Protein AF-Q7Z1U7-F1 (afdb_monomer_lite)

Organism: Plasmodium falciparum (NCBI:txid5833)

pLDDT: mean 81.22, std 15.04, range [33.69, 94.62]

Sequence (122 aa):
LSNFLFFSCWEEYIQKYFNGDWSKIKNIGSDTFDFLIKKCGNNSGDGETIFNKKLNNAEKKCKENESTNNKMKSSETSCDCSEPIYIRGCQSKTYDGKIFPGKGGEKQWICKDTIIHGHTNG

Radius of gyration: 24.94 Å; chains: 1; bounding box: 58×34×53 Å

Secondary structure (DSSP, 8-state):
-HHHHHHHHHHHHHHHHHTT-GGGGGG--HHHHHHHHHHH-SSGGGHHHHHHHHHHHHHHHHHHHH---------------------TT-----TT-PPTT-----------S---TT----

Foldseek 3Di:
DLLVLLCVLVQVVCCVPVVSPPVCVVVDDPVVVVVSCLQRNPDSNCRVVNVVVVVVVVVVVVVVVVPPPPCPPPPPDDPPPDDDDDDPPDDDDQCCHDDPPGGDPHDDDDDDPDDPPPDDDD

Structure (mmCIF, N/CA/C/O backbone):
data_AF-Q7Z1U7-F1
#
_entry.id   AF-Q7Z1U7-F1
#
loop_
_atom_site.group_PDB
_atom_site.id
_atom_site.type_symbol
_atom_site.label_atom_id
_atom_site.label_alt_id
_atom_site.label_comp_id
_atom_site.label_asym_id
_atom_site.label_entity_id
_atom_site.label_seq_id
_atom_site.pdbx_PDB_ins_code
_atom_site.Cartn_x
_atom_site.Cartn_y
_atom_site.Cartn_z
_atom_site.occupancy
_atom_site.B_iso_or_equiv
_atom_site.auth_seq_id
_atom_site.auth_comp_id
_atom_site.auth_asym_id
_atom_site.auth_atom_id
_atom_site.pdbx_PDB_model_num
ATOM 1 N N . LEU A 1 1 ? -16.235 0.998 22.514 1.00 84.94 1 LEU A N 1
ATOM 2 C CA . LEU A 1 1 ? -14.966 1.701 22.223 1.00 84.94 1 LEU A CA 1
ATOM 3 C C . LEU A 1 1 ? -14.477 1.423 20.804 1.00 84.94 1 LEU A C 1
ATOM 5 O O . LEU A 1 1 ? -14.411 2.364 20.026 1.00 84.94 1 LEU A O 1
ATOM 9 N N . SER A 1 2 ? -14.230 0.160 20.434 1.00 88.00 2 SER A N 1
ATOM 10 C CA . SER A 1 2 ? -13.756 -0.204 19.086 1.00 88.00 2 SER A CA 1
ATOM 11 C C . SER A 1 2 ? -14.578 0.394 17.932 1.00 88.00 2 SER A C 1
ATOM 13 O O . SER A 1 2 ? -14.010 1.047 17.061 1.00 88.00 2 SER A O 1
ATOM 15 N N . ASN A 1 3 ? -15.913 0.274 17.971 1.00 91.25 3 ASN A N 1
ATOM 16 C CA . ASN A 1 3 ? -16.778 0.843 16.928 1.00 91.25 3 ASN A CA 1
ATOM 17 C C . ASN A 1 3 ? -16.572 2.356 16.757 1.00 91.25 3 ASN A C 1
ATOM 19 O O . ASN A 1 3 ? -16.477 2.838 15.636 1.00 91.25 3 ASN A O 1
ATOM 23 N N . PHE A 1 4 ? -16.469 3.098 17.863 1.00 91.56 4 PHE A N 1
ATOM 24 C CA . PHE A 1 4 ? -16.240 4.543 17.828 1.00 91.56 4 PHE A CA 1
ATOM 25 C C . PHE A 1 4 ? -14.894 4.875 17.171 1.00 91.56 4 PHE A C 1
ATOM 27 O O . PHE A 1 4 ? -14.852 5.677 16.248 1.00 91.56 4 PHE A O 1
ATOM 34 N N . LEU A 1 5 ? -13.815 4.191 17.570 1.00 91.69 5 LEU A N 1
ATOM 35 C CA . LEU A 1 5 ? -12.483 4.383 16.983 1.00 91.69 5 LEU A CA 1
ATOM 36 C C . LEU A 1 5 ? -12.462 4.091 15.477 1.00 91.69 5 LEU A C 1
ATOM 38 O O . LEU A 1 5 ? -11.833 4.822 14.712 1.00 91.69 5 LEU A O 1
ATOM 42 N N . PHE A 1 6 ? -13.163 3.038 15.056 1.00 91.75 6 PHE A N 1
ATOM 43 C CA . PHE A 1 6 ? -13.320 2.696 13.648 1.00 91.75 6 PHE A CA 1
ATOM 44 C C . PHE A 1 6 ? -14.035 3.815 12.881 1.00 91.75 6 PHE A C 1
ATOM 46 O O . PHE A 1 6 ? -13.490 4.328 11.903 1.00 91.75 6 PHE A O 1
ATOM 53 N N . PHE A 1 7 ? -15.217 4.241 13.341 1.00 90.75 7 PHE A N 1
ATOM 54 C CA . PHE A 1 7 ? -15.998 5.273 12.656 1.00 90.75 7 PHE A CA 1
ATOM 55 C C . PHE A 1 7 ? -15.271 6.614 12.615 1.00 90.75 7 PHE A C 1
ATOM 57 O O . PHE A 1 7 ? -15.176 7.195 11.540 1.00 90.75 7 PHE A O 1
ATOM 64 N N . SER A 1 8 ? -14.670 7.058 13.721 1.00 91.31 8 SER A N 1
ATOM 65 C CA . SER A 1 8 ? -13.896 8.304 13.751 1.00 91.31 8 SER A CA 1
ATOM 66 C C . SER A 1 8 ? -12.684 8.273 12.811 1.00 91.31 8 SER A C 1
ATOM 68 O O . SER A 1 8 ? -12.326 9.294 12.232 1.00 91.31 8 SER A O 1
ATOM 70 N N . CYS A 1 9 ? -12.057 7.107 12.607 1.00 91.44 9 CYS A N 1
ATOM 71 C CA . CYS A 1 9 ? -10.951 6.965 11.655 1.00 91.44 9 CYS A CA 1
ATOM 72 C C . CYS A 1 9 ? -11.405 7.129 10.196 1.00 91.44 9 CYS A C 1
ATOM 74 O O . CYS A 1 9 ? -10.707 7.756 9.397 1.00 91.44 9 CYS A O 1
ATOM 76 N N . TRP A 1 10 ? -12.569 6.576 9.847 1.00 92.31 10 TRP A N 1
ATOM 77 C CA . TRP A 1 10 ? -13.160 6.724 8.515 1.00 92.31 10 TRP A CA 1
ATOM 78 C C . TRP A 1 10 ? -13.747 8.123 8.295 1.00 92.31 10 TRP A C 1
ATOM 80 O O . TRP A 1 10 ? -13.604 8.681 7.208 1.00 92.31 10 TRP A O 1
ATOM 90 N N . GLU A 1 11 ? -14.355 8.711 9.324 1.00 92.50 11 GLU A N 1
ATOM 91 C CA . GLU A 1 11 ? -14.992 10.029 9.285 1.00 92.50 11 GLU A CA 1
ATOM 92 C C . GLU A 1 11 ? -14.028 11.126 8.833 1.00 92.50 11 GLU A C 1
ATOM 94 O O . GLU A 1 11 ? -14.405 11.956 8.015 1.00 92.50 11 GLU A O 1
ATOM 99 N N . GLU A 1 12 ? -12.761 11.086 9.259 1.00 89.31 12 GLU A N 1
ATOM 100 C CA . GLU A 1 12 ? -11.724 12.021 8.794 1.00 89.31 12 GLU A CA 1
ATOM 101 C C . GLU A 1 12 ? -11.620 12.043 7.256 1.00 89.31 12 GLU A C 1
ATOM 103 O O . GLU A 1 12 ? -11.553 13.104 6.628 1.00 89.31 12 GLU A O 1
ATOM 108 N N . TYR A 1 13 ? -11.634 10.861 6.634 1.00 90.31 13 TYR A N 1
ATOM 109 C CA . TYR A 1 13 ? -11.551 10.721 5.184 1.00 90.31 13 TYR A CA 1
ATOM 110 C C . TYR A 1 13 ? -12.855 11.155 4.506 1.00 90.31 13 TYR A C 1
ATOM 112 O O . TYR A 1 13 ? -12.833 11.944 3.559 1.00 90.31 13 TYR A O 1
ATOM 120 N N . ILE A 1 14 ? -13.999 10.690 5.013 1.00 92.31 14 ILE A N 1
ATOM 121 C CA . ILE A 1 14 ? -15.316 11.026 4.459 1.00 92.31 14 ILE A CA 1
ATOM 122 C C . ILE A 1 14 ? -15.588 12.532 4.554 1.00 92.31 14 ILE A C 1
ATOM 124 O O . ILE A 1 14 ? -16.082 13.135 3.602 1.00 92.31 14 ILE A O 1
ATOM 128 N N . GLN A 1 15 ? -15.211 13.173 5.657 1.00 93.06 15 GLN A N 1
ATOM 129 C CA . GLN A 1 15 ? -15.394 14.606 5.844 1.00 93.06 15 GLN A CA 1
ATOM 130 C C . GLN A 1 15 ? -14.552 15.412 4.856 1.00 93.06 15 GLN A C 1
ATOM 132 O O . GLN A 1 15 ? -15.050 16.355 4.247 1.00 93.06 15 GLN A O 1
ATOM 137 N N . LYS A 1 16 ? -13.291 15.018 4.655 1.00 92.38 16 LYS A N 1
ATOM 138 C CA . LYS A 1 16 ? -12.357 15.734 3.782 1.00 92.38 16 LYS A CA 1
ATOM 139 C C . LYS A 1 16 ? -12.671 15.580 2.293 1.00 92.38 16 LYS A C 1
ATOM 141 O O . LYS A 1 16 ? -12.492 16.536 1.544 1.00 92.38 16 LYS A O 1
ATOM 146 N N . TYR A 1 17 ? -13.088 14.391 1.857 1.00 90.06 17 TYR A N 1
ATOM 147 C CA . TYR A 1 17 ? -13.242 14.075 0.429 1.00 90.06 17 TYR A CA 1
ATOM 148 C C . TYR A 1 17 ? -14.696 14.013 -0.041 1.00 90.06 17 TYR A C 1
ATOM 150 O O . TYR A 1 17 ? -14.963 14.201 -1.227 1.00 90.06 17 TYR A O 1
ATOM 158 N N . PHE A 1 18 ? -15.642 13.788 0.869 1.00 92.44 18 PHE A N 1
ATOM 159 C CA . PHE A 1 18 ? -17.064 13.667 0.546 1.00 92.44 18 PHE A CA 1
ATOM 160 C C . PHE A 1 18 ? -17.953 14.649 1.312 1.00 92.44 18 PHE A C 1
ATOM 162 O O . PHE A 1 18 ? -19.172 14.526 1.235 1.00 92.44 18 PHE A O 1
ATOM 169 N N . ASN A 1 19 ? -17.387 15.641 2.010 1.00 91.06 19 ASN A N 1
ATOM 170 C CA . ASN A 1 19 ? -18.134 16.621 2.811 1.00 91.06 19 ASN A CA 1
ATOM 171 C C . ASN A 1 19 ? -19.095 15.964 3.822 1.00 91.06 19 ASN A C 1
ATOM 173 O O . ASN A 1 19 ? -20.198 16.458 4.046 1.00 91.06 19 ASN A O 1
ATOM 177 N N . GLY A 1 20 ? -18.701 14.818 4.383 1.00 89.06 20 GLY A N 1
ATOM 178 C CA . GLY A 1 20 ? -19.515 14.075 5.350 1.00 89.06 20 GLY A CA 1
ATOM 179 C C . GLY A 1 20 ? -20.572 13.162 4.721 1.00 89.06 20 GLY A C 1
ATOM 180 O O . GLY A 1 20 ? -21.313 12.494 5.440 1.00 89.06 20 GLY A O 1
ATOM 181 N N . ASP A 1 21 ? -20.647 13.088 3.390 1.00 91.19 21 ASP A N 1
ATOM 182 C CA . ASP A 1 21 ? -21.606 12.239 2.688 1.00 91.19 21 ASP A CA 1
ATOM 183 C C . ASP A 1 21 ? -21.135 10.778 2.623 1.00 91.19 21 ASP A C 1
ATOM 185 O O . ASP A 1 21 ? -20.449 10.339 1.694 1.00 91.19 21 ASP A O 1
ATOM 189 N N . TRP A 1 22 ? -21.556 10.001 3.618 1.00 90.38 22 TRP A N 1
ATOM 190 C CA . TRP A 1 22 ? -21.281 8.567 3.712 1.00 90.38 22 TRP A CA 1
ATOM 191 C C . TRP A 1 22 ? -21.891 7.739 2.576 1.00 90.38 22 TRP A C 1
ATOM 193 O O . TRP A 1 22 ? -21.429 6.625 2.329 1.00 90.38 22 TRP A O 1
ATOM 203 N N . SER A 1 23 ? -22.885 8.250 1.839 1.00 90.31 23 SER A N 1
ATOM 204 C CA . SER A 1 23 ? -23.469 7.510 0.710 1.00 90.31 23 SER A CA 1
ATOM 205 C C . SER A 1 23 ? -22.460 7.303 -0.429 1.00 90.31 23 SER A C 1
ATOM 207 O O . SER A 1 23 ? -22.521 6.301 -1.147 1.00 90.31 23 SER A O 1
ATOM 209 N N . LYS A 1 24 ? -21.466 8.196 -0.535 1.00 89.12 24 LYS A N 1
ATOM 210 C CA . LYS A 1 24 ? -20.396 8.160 -1.543 1.00 89.12 24 LYS A CA 1
ATOM 211 C C . LYS A 1 24 ? -19.277 7.176 -1.228 1.00 89.12 24 LYS A C 1
ATOM 213 O O . LYS A 1 24 ? -18.392 7.002 -2.060 1.00 89.12 24 LYS A O 1
ATOM 218 N N . ILE A 1 25 ? -19.329 6.474 -0.093 1.00 86.12 25 ILE A N 1
ATOM 219 C CA . ILE A 1 25 ? -18.326 5.462 0.272 1.00 86.12 25 ILE A CA 1
ATOM 220 C C . ILE A 1 25 ? -18.187 4.363 -0.795 1.00 86.12 25 ILE A C 1
ATOM 222 O O . ILE A 1 25 ? -17.100 3.838 -1.010 1.00 86.12 25 ILE A O 1
ATOM 226 N N . LYS A 1 26 ? -19.271 4.068 -1.527 1.00 86.12 26 LYS A N 1
ATOM 227 C CA . LYS A 1 26 ? -19.292 3.099 -2.636 1.00 86.12 26 LYS A CA 1
ATOM 228 C C . LYS A 1 26 ? -18.499 3.555 -3.866 1.00 86.12 26 LYS A C 1
ATOM 230 O O . LYS A 1 26 ? -18.202 2.735 -4.724 1.00 86.12 26 LYS A O 1
ATOM 235 N N . ASN A 1 27 ? -18.168 4.843 -3.948 1.00 87.00 27 ASN A N 1
ATOM 236 C CA . ASN A 1 27 ? -17.421 5.440 -5.055 1.00 87.00 27 ASN A CA 1
ATOM 237 C C . ASN A 1 27 ? -15.910 5.504 -4.774 1.00 87.00 27 ASN A C 1
ATOM 239 O O . ASN A 1 27 ? -15.166 6.089 -5.559 1.00 87.00 27 ASN A O 1
ATOM 243 N N . ILE A 1 28 ? -15.446 4.957 -3.646 1.00 89.19 28 ILE A N 1
ATOM 244 C CA . ILE A 1 28 ? -14.019 4.882 -3.322 1.00 89.19 28 ILE A CA 1
ATOM 245 C C . ILE A 1 28 ? -13.363 3.835 -4.232 1.00 89.19 28 ILE A C 1
ATOM 247 O O . ILE A 1 28 ? -13.837 2.706 -4.333 1.00 89.19 28 ILE A O 1
ATOM 251 N N . GLY A 1 29 ? -12.260 4.206 -4.888 1.00 88.56 29 GLY A N 1
ATOM 252 C CA . GLY A 1 29 ? -11.472 3.277 -5.704 1.00 88.56 29 GLY A CA 1
ATOM 253 C C . GLY A 1 29 ? -10.813 2.175 -4.865 1.00 88.56 29 GLY A C 1
ATOM 254 O O . GLY A 1 29 ? -10.509 2.390 -3.691 1.00 88.56 29 GLY A O 1
ATOM 255 N N . SER A 1 30 ? -10.547 1.016 -5.476 1.00 88.31 30 SER A N 1
ATOM 256 C CA . SER A 1 30 ? -10.035 -0.192 -4.800 1.00 88.31 30 SER A CA 1
ATOM 257 C C . SER A 1 30 ? -8.820 0.072 -3.912 1.00 88.31 30 SER A C 1
ATOM 259 O O . SER A 1 30 ? -8.837 -0.254 -2.731 1.00 88.31 30 SER A O 1
ATOM 261 N N . ASP A 1 31 ? -7.802 0.749 -4.441 1.00 88.31 31 ASP A N 1
ATOM 262 C CA . ASP A 1 31 ? -6.536 0.957 -3.729 1.00 88.31 31 ASP A CA 1
ATOM 263 C C . ASP A 1 31 ? -6.717 1.862 -2.507 1.00 88.31 31 ASP A C 1
ATOM 265 O O . ASP A 1 31 ? -6.071 1.702 -1.469 1.00 88.31 31 ASP A O 1
ATOM 269 N N . THR A 1 32 ? -7.634 2.824 -2.619 1.00 89.88 32 THR A N 1
ATOM 270 C CA . THR A 1 32 ? -7.964 3.724 -1.513 1.00 89.88 32 THR A CA 1
ATOM 271 C C . THR A 1 32 ? -8.807 3.012 -0.465 1.00 89.88 32 THR A C 1
ATOM 273 O O . THR A 1 32 ? -8.623 3.237 0.730 1.00 89.88 32 THR A O 1
ATOM 276 N N . PHE A 1 33 ? -9.699 2.123 -0.893 1.00 89.69 33 PHE A N 1
ATOM 277 C CA . PHE A 1 33 ? -10.480 1.288 0.005 1.00 89.69 33 PHE A CA 1
ATOM 278 C C . PHE A 1 33 ? -9.575 0.345 0.811 1.00 89.69 33 PHE A C 1
ATOM 280 O O . PHE A 1 33 ? -9.661 0.318 2.039 1.00 89.69 33 PHE A O 1
ATOM 287 N N . ASP A 1 34 ? -8.620 -0.316 0.153 1.00 91.00 34 ASP A N 1
ATOM 288 C CA . ASP A 1 34 ? -7.611 -1.162 0.802 1.00 91.00 34 ASP A CA 1
ATOM 289 C C . ASP A 1 34 ? -6.735 -0.369 1.777 1.00 91.00 34 ASP A C 1
ATOM 291 O O . ASP A 1 34 ? -6.453 -0.815 2.897 1.00 91.00 34 ASP A O 1
ATOM 295 N N . PHE A 1 35 ? -6.331 0.844 1.390 1.00 91.19 35 PHE A N 1
ATOM 296 C CA . PHE A 1 35 ? -5.611 1.749 2.279 1.00 91.19 35 PHE A CA 1
ATOM 297 C C . PHE A 1 35 ? -6.425 2.086 3.535 1.00 91.19 35 PHE A C 1
ATOM 299 O O . PHE A 1 35 ? -5.886 2.035 4.646 1.00 91.19 35 PHE A O 1
ATOM 306 N N . LEU A 1 36 ? -7.713 2.405 3.385 1.00 91.56 36 LEU A N 1
ATOM 307 C CA . LEU A 1 36 ? -8.598 2.737 4.503 1.00 91.56 36 LEU A CA 1
ATOM 308 C C . LEU A 1 36 ? -8.835 1.534 5.416 1.00 91.56 36 LEU A C 1
ATOM 310 O O . LEU A 1 36 ? -8.711 1.680 6.632 1.00 91.56 36 LEU A O 1
ATOM 314 N N . ILE A 1 37 ? -9.048 0.339 4.858 1.00 91.31 37 ILE A N 1
ATOM 315 C CA . ILE A 1 37 ? -9.139 -0.905 5.634 1.00 91.31 37 ILE A CA 1
ATOM 316 C C . ILE A 1 37 ? -7.864 -1.126 6.446 1.00 91.31 37 ILE A C 1
ATOM 318 O O . ILE A 1 37 ? -7.908 -1.379 7.650 1.00 91.31 37 ILE A O 1
ATOM 322 N N . LYS A 1 38 ? -6.694 -0.966 5.824 1.00 91.12 38 LYS A N 1
ATOM 323 C CA . LYS A 1 38 ? -5.411 -1.131 6.514 1.00 91.12 38 LYS A CA 1
ATOM 324 C C . LYS A 1 38 ? -5.180 -0.064 7.590 1.00 91.12 38 LYS A C 1
ATOM 326 O O . LYS A 1 38 ? -4.545 -0.350 8.607 1.00 91.12 38 LYS A O 1
ATOM 3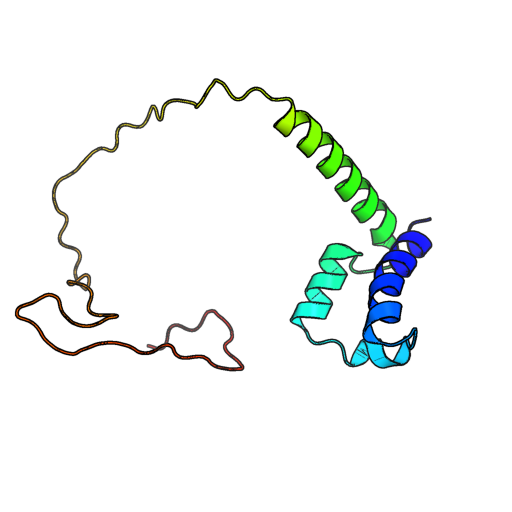31 N N . LYS A 1 39 ? -5.662 1.167 7.375 1.00 90.75 39 LYS A N 1
ATOM 332 C CA . LYS A 1 39 ? -5.500 2.303 8.301 1.00 90.75 39 LYS A CA 1
ATOM 333 C C . LYS A 1 39 ? -6.473 2.250 9.483 1.00 90.75 39 LYS A C 1
ATOM 335 O O . LYS A 1 39 ? -6.077 2.669 10.579 1.00 90.75 39 LYS A O 1
ATOM 340 N N . CYS A 1 40 ? -7.710 1.808 9.259 1.00 91.62 40 CYS A N 1
ATOM 341 C CA . CYS A 1 40 ? -8.832 1.956 10.189 1.00 91.62 40 CYS A CA 1
ATOM 342 C C . CYS A 1 40 ? -9.441 0.632 10.674 1.00 91.62 40 CYS A C 1
ATOM 344 O O . CYS A 1 40 ? -10.115 0.638 11.699 1.00 91.62 40 CYS A O 1
ATOM 346 N N . GLY A 1 41 ? -9.172 -0.486 9.999 1.00 90.31 41 GLY A N 1
ATOM 347 C CA . GLY A 1 41 ? -9.756 -1.798 10.284 1.00 90.31 41 GLY A CA 1
ATOM 348 C C . GLY A 1 41 ? -10.635 -2.296 9.138 1.00 90.31 41 GLY A C 1
ATOM 349 O O . GLY A 1 41 ? -11.109 -1.503 8.325 1.00 90.31 41 GLY A O 1
ATOM 350 N N . ASN A 1 42 ? -10.856 -3.608 9.069 1.00 89.06 42 ASN A N 1
ATOM 351 C CA . ASN A 1 42 ? -11.753 -4.222 8.087 1.00 89.06 42 ASN A CA 1
ATOM 352 C C . ASN A 1 42 ? -13.214 -4.147 8.547 1.00 89.06 42 ASN A C 1
ATOM 354 O O . ASN A 1 42 ? -14.132 -4.016 7.744 1.00 89.06 42 ASN A O 1
ATOM 358 N N . ASN A 1 43 ? -13.435 -4.202 9.858 1.00 89.81 43 ASN A N 1
ATOM 359 C CA . ASN A 1 43 ? -14.747 -4.026 10.460 1.00 89.81 43 ASN A CA 1
ATOM 360 C C . ASN A 1 43 ? -14.661 -3.203 11.754 1.00 89.81 43 ASN A C 1
ATOM 362 O O . ASN A 1 43 ? -13.584 -2.887 12.261 1.00 89.81 43 ASN A O 1
ATOM 366 N N . SER A 1 44 ? -15.822 -2.869 12.314 1.00 87.25 44 SER A N 1
ATOM 367 C CA . SER A 1 44 ? -15.925 -2.015 13.498 1.00 87.25 44 SER A CA 1
ATOM 368 C C . SER A 1 44 ? -15.340 -2.643 14.779 1.00 87.25 44 SER A C 1
ATOM 370 O O . SER A 1 44 ? -15.022 -1.929 15.735 1.00 87.25 44 SER A O 1
ATOM 372 N N . GLY A 1 45 ? -15.132 -3.962 14.799 1.00 90.75 45 GLY A N 1
ATOM 373 C CA . GLY A 1 45 ? -14.451 -4.689 15.873 1.00 90.75 45 GLY A CA 1
ATOM 374 C C . GLY A 1 45 ? -12.927 -4.523 15.879 1.00 90.75 45 GLY A C 1
ATOM 375 O O . GLY A 1 45 ? -12.304 -4.765 16.907 1.00 90.75 45 GLY A O 1
ATOM 376 N N . ASP A 1 46 ? -12.330 -4.047 14.784 1.00 91.50 46 ASP A N 1
ATOM 377 C CA . ASP A 1 46 ? -10.870 -3.936 14.653 1.00 91.50 46 ASP A CA 1
ATOM 378 C C . ASP A 1 46 ? -10.297 -2.622 15.210 1.00 91.50 46 ASP A C 1
ATOM 380 O O . ASP A 1 46 ? -9.080 -2.480 15.357 1.00 91.50 46 ASP A O 1
ATOM 384 N N . GLY A 1 47 ? -11.152 -1.637 15.502 1.00 88.75 47 GLY A N 1
ATOM 385 C CA . GLY A 1 47 ? -10.746 -0.279 15.869 1.00 88.75 47 GLY A CA 1
ATOM 386 C C . GLY A 1 47 ? -9.792 -0.227 17.065 1.00 88.75 47 GLY A C 1
ATOM 387 O O . GLY A 1 47 ? -8.790 0.488 17.031 1.00 88.75 47 GLY A O 1
ATOM 388 N N . GLU A 1 48 ? -10.049 -1.026 18.100 1.00 91.62 48 GLU A N 1
ATOM 389 C CA . GLU A 1 48 ? -9.188 -1.095 19.287 1.00 91.62 48 GLU A CA 1
ATOM 390 C C . GLU A 1 48 ? -7.843 -1.778 18.994 1.00 91.62 48 GLU A C 1
ATOM 392 O O . GLU A 1 48 ? -6.787 -1.281 19.388 1.00 91.62 48 GLU A O 1
ATOM 397 N N . THR A 1 49 ? -7.848 -2.866 18.223 1.00 93.00 49 THR A N 1
ATOM 398 C CA . THR A 1 49 ? -6.625 -3.564 17.803 1.00 93.00 49 THR A CA 1
ATOM 399 C C . THR A 1 49 ? -5.731 -2.669 16.944 1.00 93.00 49 THR A C 1
ATOM 401 O O . THR A 1 49 ? -4.519 -2.609 17.161 1.00 93.00 49 THR A O 1
ATOM 404 N N . ILE A 1 50 ? -6.311 -1.936 15.989 1.00 91.25 50 I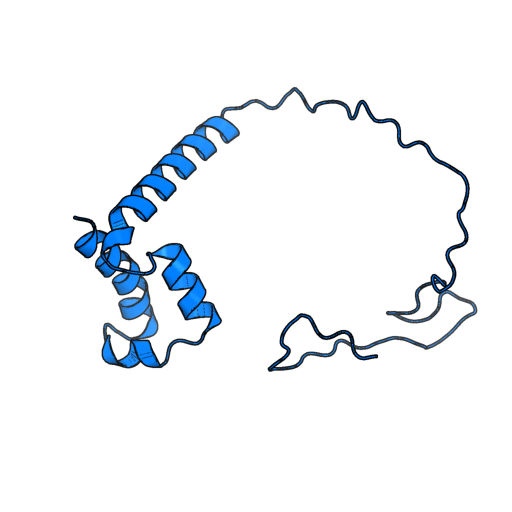LE A N 1
ATOM 405 C CA . ILE A 1 50 ? -5.584 -0.988 15.135 1.00 91.25 50 ILE A CA 1
ATOM 406 C C . ILE A 1 50 ? -5.020 0.172 15.958 1.00 91.25 50 ILE A C 1
ATOM 408 O O . ILE A 1 50 ? -3.876 0.579 15.737 1.00 91.25 50 ILE A O 1
ATOM 412 N N . PHE A 1 51 ? -5.784 0.686 16.922 1.00 90.69 51 PHE A N 1
ATOM 413 C CA . PHE A 1 51 ? -5.320 1.734 17.827 1.00 90.69 51 PHE A CA 1
ATOM 414 C C . PHE A 1 51 ? -4.142 1.263 18.692 1.00 90.69 51 PHE A C 1
ATOM 416 O O . PHE A 1 51 ? -3.089 1.902 18.687 1.00 90.69 51 PHE A O 1
ATOM 423 N N . ASN A 1 52 ? -4.256 0.099 19.336 1.00 91.88 52 ASN A N 1
ATOM 424 C CA . ASN A 1 52 ? -3.183 -0.478 20.153 1.00 91.88 52 ASN A CA 1
ATOM 425 C C . ASN A 1 52 ? -1.931 -0.783 19.320 1.00 91.88 52 ASN A C 1
ATOM 427 O O . ASN A 1 52 ? -0.808 -0.525 19.748 1.00 91.88 52 ASN A O 1
ATOM 431 N N . LYS A 1 53 ? -2.104 -1.252 18.079 1.00 93.06 53 LYS A N 1
ATOM 432 C CA . LYS A 1 53 ? -0.991 -1.442 17.141 1.00 93.06 53 LYS A CA 1
ATOM 433 C C . LYS A 1 53 ? -0.292 -0.123 16.802 1.00 93.06 53 LYS A C 1
ATOM 435 O O . LYS A 1 53 ? 0.936 -0.090 16.740 1.00 93.06 53 LYS A O 1
ATOM 440 N N . LYS A 1 54 ? -1.043 0.966 16.592 1.00 89.50 54 LYS A N 1
ATOM 441 C CA . LYS A 1 54 ? -0.469 2.306 16.371 1.00 89.50 54 LYS A CA 1
ATOM 442 C C . LYS A 1 54 ? 0.297 2.797 17.601 1.00 89.50 54 LYS A C 1
ATOM 444 O O . LYS A 1 54 ? 1.400 3.312 17.438 1.00 89.50 54 LYS A O 1
ATOM 449 N N . LEU A 1 55 ? -0.248 2.590 18.797 1.00 92.12 55 LEU A N 1
ATOM 450 C CA . LEU A 1 55 ? 0.384 2.970 20.061 1.00 92.12 55 LEU A CA 1
ATOM 451 C C . LEU A 1 55 ? 1.710 2.224 20.280 1.00 92.12 55 LEU A C 1
ATOM 453 O O . LEU A 1 55 ? 2.745 2.860 20.467 1.00 92.12 55 LEU A O 1
ATOM 457 N N . ASN A 1 56 ? 1.712 0.899 20.113 1.00 92.62 56 ASN A N 1
ATOM 458 C CA . ASN A 1 56 ? 2.923 0.077 20.222 1.00 92.62 56 ASN A CA 1
ATOM 459 C C . ASN A 1 56 ? 3.987 0.462 19.180 1.00 92.62 56 ASN A C 1
ATOM 461 O O . ASN A 1 56 ? 5.180 0.496 19.480 1.00 92.62 56 ASN A O 1
ATOM 465 N N . ASN A 1 57 ? 3.573 0.779 17.949 1.00 90.94 57 ASN A N 1
ATOM 466 C CA . ASN A 1 57 ? 4.496 1.252 16.916 1.00 90.94 57 ASN A CA 1
ATOM 467 C C . ASN A 1 57 ? 5.109 2.618 17.265 1.00 90.94 57 ASN A C 1
ATOM 469 O O . ASN A 1 57 ? 6.288 2.834 16.992 1.00 90.94 57 ASN A O 1
ATOM 473 N N . ALA A 1 58 ? 4.337 3.533 17.857 1.00 88.81 58 ALA A N 1
ATOM 474 C CA . ALA A 1 58 ? 4.843 4.831 18.300 1.00 88.81 58 ALA A CA 1
ATOM 475 C C . ALA A 1 58 ? 5.863 4.679 19.439 1.00 88.81 58 ALA A C 1
ATOM 477 O O . ALA A 1 58 ? 6.934 5.283 19.386 1.00 88.81 58 ALA A O 1
ATOM 478 N N . GLU A 1 59 ? 5.576 3.810 20.412 1.00 89.38 59 GLU A N 1
ATOM 479 C CA . GLU A 1 59 ?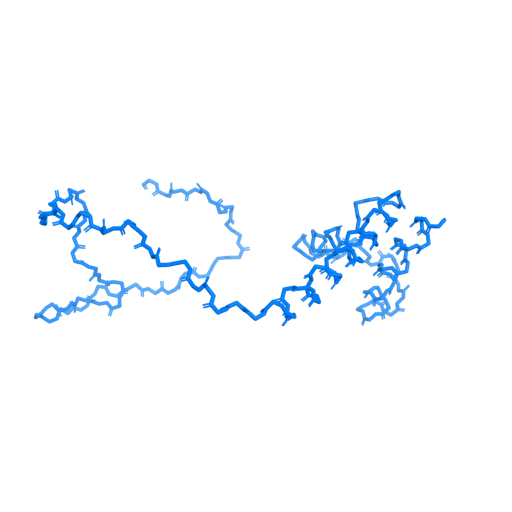 6.508 3.478 21.494 1.00 89.38 59 GLU A CA 1
ATOM 480 C C . GLU A 1 59 ? 7.811 2.881 20.944 1.00 89.38 59 GLU A C 1
ATOM 482 O O . GLU A 1 59 ? 8.907 3.317 21.301 1.00 89.38 59 GLU A O 1
ATOM 487 N N . LYS A 1 60 ? 7.709 1.923 20.013 1.00 87.69 60 LYS A N 1
ATOM 488 C CA . LYS A 1 60 ? 8.879 1.309 19.377 1.00 87.69 60 LYS A CA 1
ATOM 489 C C . LYS A 1 60 ? 9.712 2.328 18.599 1.00 87.69 60 LYS A C 1
ATOM 491 O O . LYS A 1 60 ? 10.931 2.326 18.728 1.00 87.69 60 LYS A O 1
ATOM 496 N N . LYS A 1 61 ? 9.070 3.231 17.849 1.00 84.50 61 LYS A N 1
ATOM 497 C CA . LYS A 1 61 ? 9.754 4.300 17.105 1.00 84.50 61 LYS A CA 1
ATOM 498 C C . LYS A 1 61 ? 10.508 5.255 18.034 1.00 84.50 61 LYS A C 1
ATOM 500 O O . LYS A 1 61 ? 11.601 5.696 17.694 1.00 84.50 61 LYS A O 1
ATOM 505 N N . CYS A 1 62 ? 9.954 5.553 19.211 1.00 79.56 62 CYS A N 1
ATOM 506 C CA . CYS A 1 62 ? 10.658 6.339 20.223 1.00 79.56 62 CYS A CA 1
ATOM 507 C C . CYS A 1 62 ? 11.923 5.610 20.703 1.00 79.56 62 CYS A C 1
ATOM 509 O O . CYS A 1 62 ? 13.000 6.196 20.694 1.00 79.56 62 CYS A O 1
ATOM 511 N N . LYS A 1 63 ? 11.817 4.309 21.011 1.00 78.56 63 LYS A N 1
ATOM 512 C CA . LYS A 1 63 ? 12.956 3.476 21.439 1.00 78.56 63 LYS A CA 1
ATOM 513 C C . LYS A 1 63 ? 14.023 3.301 20.350 1.00 78.56 63 LYS A C 1
ATOM 515 O O . LYS A 1 63 ? 15.207 3.273 20.662 1.00 78.56 63 LYS A O 1
ATOM 520 N N . GLU A 1 64 ? 13.631 3.191 19.078 1.00 74.75 64 GLU A N 1
ATOM 521 C CA . GLU A 1 64 ? 14.559 3.125 17.935 1.00 74.75 64 GLU A CA 1
ATOM 522 C C . GLU A 1 64 ? 15.314 4.446 17.731 1.00 74.75 64 GLU A C 1
ATOM 524 O O . GLU A 1 64 ? 16.517 4.423 17.478 1.00 74.75 64 GLU A O 1
ATOM 529 N N . ASN A 1 65 ? 14.638 5.587 17.897 1.00 64.00 65 ASN A N 1
ATOM 530 C CA . ASN A 1 65 ? 15.264 6.910 17.818 1.00 64.00 65 ASN A CA 1
ATOM 531 C C . ASN A 1 65 ? 16.192 7.206 19.012 1.00 64.00 65 ASN A C 1
ATOM 533 O O . ASN A 1 65 ? 17.205 7.875 18.834 1.00 64.00 65 ASN A O 1
ATOM 537 N N . GLU A 1 66 ? 15.867 6.719 20.214 1.00 62.28 66 GLU A N 1
ATOM 538 C CA . GLU A 1 66 ? 16.756 6.787 21.390 1.00 62.28 66 GLU A CA 1
ATOM 539 C C . GLU A 1 66 ? 17.927 5.801 21.302 1.00 62.28 66 GLU A C 1
ATOM 541 O O . GLU A 1 66 ? 18.964 5.994 21.942 1.00 62.28 66 GLU A O 1
ATOM 546 N N . SER A 1 67 ? 17.784 4.749 20.491 1.00 58.19 67 SER A N 1
ATOM 547 C CA . SER A 1 67 ? 18.867 3.830 20.178 1.00 58.19 67 SER A CA 1
ATOM 548 C C . SER A 1 67 ? 19.953 4.604 19.421 1.00 58.19 67 SER A C 1
ATOM 550 O O . SER A 1 67 ? 19.877 4.850 18.215 1.00 58.19 67 SER A O 1
ATOM 552 N N . THR A 1 68 ? 21.005 4.977 20.145 1.00 60.44 68 THR A N 1
ATOM 553 C CA . THR A 1 68 ? 22.307 5.333 19.582 1.00 60.44 68 THR A CA 1
ATOM 554 C C . THR A 1 68 ? 22.855 4.078 18.919 1.00 60.44 68 THR A C 1
ATOM 556 O O . THR A 1 68 ? 23.580 3.288 19.523 1.00 60.44 68 THR A O 1
ATOM 559 N N . ASN A 1 69 ? 22.444 3.838 17.675 1.00 55.84 69 ASN A N 1
ATOM 560 C CA . ASN A 1 69 ? 22.860 2.681 16.898 1.00 55.84 69 ASN A CA 1
ATOM 561 C C . ASN A 1 69 ? 24.323 2.863 16.442 1.00 55.84 69 ASN A C 1
ATOM 563 O O . ASN A 1 69 ? 24.623 2.988 15.262 1.00 55.84 69 ASN A O 1
ATOM 567 N N . ASN A 1 70 ? 25.246 2.903 17.408 1.00 55.72 70 ASN A N 1
ATOM 568 C CA . ASN A 1 70 ? 26.698 2.974 17.223 1.00 55.72 70 ASN A CA 1
ATOM 569 C C . ASN A 1 70 ? 27.307 1.596 16.917 1.00 55.72 70 ASN A C 1
ATOM 571 O O . ASN A 1 70 ? 28.513 1.475 16.726 1.00 55.72 70 ASN A O 1
ATOM 575 N N . LYS A 1 71 ? 26.488 0.540 16.879 1.00 58.97 71 LYS A N 1
ATOM 576 C CA . LYS A 1 71 ? 26.895 -0.801 16.459 1.00 58.97 71 LYS A CA 1
ATOM 577 C C . LYS A 1 71 ? 26.227 -1.129 15.134 1.00 58.97 71 LYS A C 1
ATOM 579 O O . LYS A 1 71 ? 25.313 -1.946 15.065 1.00 58.97 71 LYS A O 1
ATOM 584 N N . MET A 1 72 ? 26.730 -0.514 14.068 1.00 58.00 72 MET A N 1
ATOM 585 C CA . MET A 1 72 ? 26.609 -1.109 12.743 1.00 58.00 72 MET A CA 1
ATOM 586 C C . MET A 1 72 ? 27.224 -2.508 12.864 1.00 58.00 72 MET A C 1
ATOM 588 O O . MET A 1 72 ? 28.429 -2.626 13.082 1.00 58.00 72 MET A O 1
ATOM 592 N N . LYS A 1 73 ? 26.405 -3.568 12.855 1.00 61.50 73 LYS A N 1
ATOM 593 C CA . LYS A 1 73 ? 26.944 -4.929 12.791 1.00 61.50 73 LYS A CA 1
ATOM 594 C C . LYS A 1 73 ? 27.783 -4.976 11.519 1.00 61.50 73 LYS A C 1
ATOM 596 O O . LYS A 1 73 ? 27.239 -4.803 10.430 1.00 61.50 73 LYS A O 1
ATOM 601 N N . SER A 1 74 ? 29.097 -5.118 11.660 1.00 60.69 74 SER A N 1
ATOM 602 C CA . SER A 1 74 ? 29.964 -5.390 10.522 1.00 60.69 74 SER A CA 1
ATOM 603 C C . SER A 1 74 ? 29.403 -6.616 9.811 1.00 60.69 74 SER A C 1
ATOM 605 O O . SER A 1 74 ? 29.079 -7.604 10.468 1.00 60.69 74 SER A O 1
ATOM 607 N N . SER A 1 75 ? 29.232 -6.536 8.493 1.00 55.56 75 SER A N 1
ATOM 608 C CA . SER A 1 75 ? 28.885 -7.706 7.690 1.00 55.56 75 SER A CA 1
ATOM 609 C C . SER A 1 75 ? 30.001 -8.736 7.864 1.00 55.56 75 SER A C 1
ATOM 611 O O . SER A 1 75 ? 31.075 -8.576 7.295 1.00 55.56 75 SER A O 1
ATOM 613 N N . GLU A 1 76 ? 29.778 -9.754 8.697 1.00 56.81 76 GLU A N 1
ATOM 614 C CA . GLU A 1 76 ? 30.721 -10.866 8.903 1.00 56.81 76 GLU A CA 1
ATOM 615 C C . GLU A 1 76 ? 30.795 -11.774 7.668 1.00 56.81 76 GLU A C 1
ATOM 617 O O . GLU A 1 76 ? 31.727 -12.558 7.510 1.00 56.81 76 GLU A O 1
ATOM 622 N N . THR A 1 77 ? 29.832 -11.646 6.755 1.00 60.47 77 THR 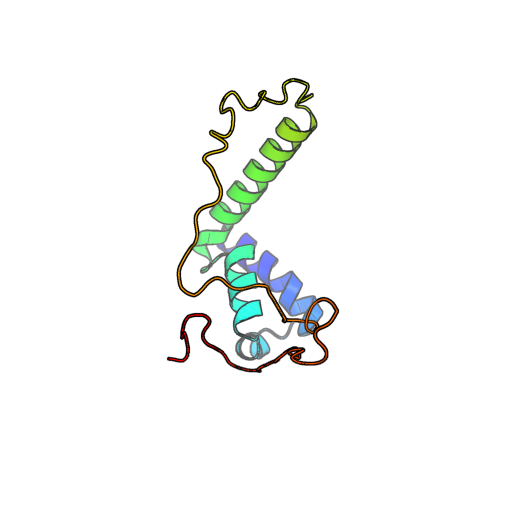A N 1
ATOM 623 C CA . THR A 1 77 ? 29.831 -12.345 5.477 1.00 60.47 77 THR A CA 1
ATOM 624 C C . THR A 1 77 ? 30.641 -11.533 4.472 1.00 60.47 77 THR A C 1
ATOM 626 O O . THR A 1 77 ? 30.144 -10.599 3.841 1.00 60.47 77 THR A O 1
ATOM 629 N N . SER A 1 78 ? 31.921 -11.879 4.361 1.00 62.84 78 SER A N 1
ATOM 630 C CA . SER A 1 78 ? 32.724 -11.631 3.165 1.00 62.84 78 SER A CA 1
ATOM 631 C C . SER A 1 78 ? 31.961 -12.193 1.963 1.00 62.84 78 SER A C 1
ATOM 633 O O . SER A 1 78 ? 31.620 -13.374 1.964 1.00 62.84 78 SER A O 1
ATOM 635 N N . CYS A 1 79 ? 31.647 -11.371 0.959 1.00 64.19 79 CYS A N 1
ATOM 636 C CA . CYS A 1 79 ? 31.137 -11.897 -0.303 1.00 64.19 79 CYS A CA 1
ATOM 637 C C . CYS A 1 79 ? 32.218 -12.810 -0.890 1.00 64.19 79 CYS A C 1
ATOM 639 O O . CYS A 1 79 ? 33.294 -12.322 -1.237 1.00 64.19 79 CYS A O 1
ATOM 641 N N . ASP A 1 80 ? 31.943 -14.110 -1.007 1.00 65.38 80 ASP A N 1
ATOM 642 C CA . ASP A 1 80 ? 32.763 -15.013 -1.809 1.00 65.38 80 ASP A CA 1
ATOM 643 C C . ASP A 1 80 ? 32.635 -14.568 -3.268 1.00 65.38 80 ASP A C 1
ATOM 645 O O . ASP A 1 80 ? 31.717 -14.965 -3.990 1.00 65.38 80 ASP A O 1
ATOM 649 N N . CYS A 1 81 ? 33.524 -13.662 -3.681 1.00 62.78 81 CYS A N 1
ATOM 650 C CA . CYS A 1 81 ? 33.643 -13.147 -5.040 1.00 62.78 81 CYS A CA 1
ATOM 651 C C . CYS A 1 81 ? 34.136 -14.268 -5.959 1.00 62.78 81 CYS A C 1
ATOM 653 O O . CYS A 1 81 ? 35.287 -14.297 -6.387 1.00 62.78 81 CYS A O 1
ATOM 655 N N . SER A 1 82 ? 33.248 -15.217 -6.223 1.00 62.69 82 SER A N 1
ATOM 656 C CA . SER A 1 82 ? 33.442 -16.267 -7.207 1.00 62.69 82 SER A CA 1
ATOM 657 C C . SER A 1 82 ? 33.348 -15.632 -8.598 1.00 62.69 82 SER A C 1
ATOM 659 O O . SER A 1 82 ? 32.462 -14.818 -8.851 1.00 62.69 82 SER A O 1
ATOM 661 N N . GLU A 1 83 ? 34.307 -15.985 -9.449 1.00 68.06 83 GLU A N 1
ATOM 662 C CA . GLU A 1 83 ? 34.571 -15.553 -10.830 1.00 68.06 83 GLU A CA 1
ATOM 663 C C . GLU A 1 83 ? 33.348 -15.298 -11.741 1.00 68.06 83 GLU A C 1
ATOM 665 O O . GLU A 1 83 ? 32.248 -15.785 -11.478 1.00 68.06 83 GLU A O 1
ATOM 670 N N . PRO A 1 84 ? 33.516 -14.553 -12.858 1.00 65.12 84 PRO A N 1
ATOM 671 C CA . PRO A 1 84 ? 32.413 -14.196 -13.750 1.00 65.12 84 PRO A CA 1
ATOM 672 C C . PRO A 1 84 ? 31.642 -15.422 -14.270 1.00 65.12 84 PRO A C 1
ATOM 674 O O . PRO A 1 84 ? 32.109 -16.169 -15.126 1.00 65.12 84 PRO A O 1
ATOM 677 N N . ILE A 1 85 ? 30.407 -15.585 -13.789 1.00 76.88 85 ILE A N 1
ATOM 678 C CA . ILE A 1 85 ? 29.465 -16.606 -14.252 1.00 76.88 85 ILE A CA 1
ATOM 679 C C . ILE A 1 85 ? 28.775 -16.092 -15.520 1.00 76.88 85 ILE A C 1
ATOM 681 O O . ILE A 1 85 ? 28.025 -15.114 -15.483 1.00 76.88 85 ILE A O 1
ATOM 685 N N . TYR A 1 86 ? 28.975 -16.772 -16.650 1.00 78.75 86 TYR A N 1
ATOM 686 C CA . TYR A 1 86 ? 28.138 -16.552 -17.828 1.00 78.75 86 TYR A CA 1
ATOM 687 C C . TYR A 1 86 ? 26.769 -17.212 -17.625 1.00 78.75 86 TYR A C 1
ATOM 689 O O . TYR A 1 86 ? 26.654 -18.437 -17.585 1.00 78.75 86 TYR A O 1
ATOM 697 N N . ILE A 1 87 ? 25.715 -16.400 -17.529 1.00 82.81 87 ILE A N 1
ATOM 698 C CA . ILE A 1 87 ? 24.331 -16.873 -17.409 1.00 82.81 87 ILE A CA 1
ATOM 699 C C . ILE A 1 87 ? 23.646 -16.731 -18.772 1.00 82.81 87 ILE A C 1
ATOM 701 O O . ILE A 1 87 ? 23.474 -15.624 -19.287 1.00 82.81 87 ILE A O 1
ATOM 705 N N . ARG A 1 88 ? 23.227 -17.855 -19.366 1.00 86.31 88 ARG A N 1
ATOM 706 C CA . ARG A 1 88 ? 22.505 -17.869 -20.650 1.00 86.31 88 ARG A CA 1
ATOM 707 C C . ARG A 1 88 ? 21.256 -16.979 -20.570 1.00 86.31 88 ARG A C 1
ATOM 709 O O . ARG A 1 88 ? 20.449 -17.124 -19.661 1.00 86.31 88 ARG A O 1
ATOM 716 N N . GLY A 1 89 ? 21.089 -16.080 -21.542 1.00 85.06 89 GLY A N 1
ATOM 717 C CA . GLY A 1 89 ? 19.974 -15.120 -21.592 1.00 85.06 89 GLY A CA 1
ATOM 718 C C . GLY A 1 89 ? 20.253 -13.778 -20.900 1.00 85.06 89 GLY A C 1
ATOM 719 O O . GLY A 1 89 ? 19.548 -12.805 -21.160 1.00 85.06 89 GLY A O 1
ATOM 720 N N . CYS A 1 90 ? 21.319 -13.676 -20.098 1.00 86.31 90 CYS A N 1
ATOM 721 C CA . CYS A 1 90 ? 21.773 -12.417 -19.511 1.00 86.31 90 CYS A CA 1
ATOM 722 C C . CYS A 1 90 ? 22.819 -11.757 -20.415 1.00 86.31 90 CYS A C 1
ATOM 724 O O . CYS A 1 90 ? 24.004 -12.072 -20.362 1.00 86.31 90 CYS A O 1
ATOM 726 N N . GLN A 1 91 ? 22.365 -10.827 -21.254 1.00 88.06 91 GLN A N 1
ATOM 727 C CA . GLN A 1 91 ? 23.227 -9.978 -22.080 1.00 88.06 91 GLN A CA 1
ATOM 728 C C . GLN A 1 91 ? 23.315 -8.553 -21.517 1.00 88.06 91 GLN A C 1
ATOM 730 O O . GLN A 1 91 ? 22.549 -8.173 -20.622 1.00 88.06 91 GLN A O 1
ATOM 735 N N . SER A 1 92 ? 24.235 -7.756 -22.070 1.00 89.31 92 SER A N 1
ATOM 736 C CA . SER A 1 92 ? 24.331 -6.322 -21.792 1.00 89.31 92 SER A CA 1
ATOM 737 C C . SER A 1 92 ? 22.976 -5.646 -21.978 1.00 89.31 92 SER A C 1
ATOM 739 O O . SER A 1 92 ? 22.276 -5.864 -22.969 1.00 89.31 92 SER A O 1
ATOM 741 N N . LYS A 1 93 ? 22.592 -4.837 -20.993 1.00 90.69 93 LYS A N 1
ATOM 742 C CA . LYS A 1 93 ? 21.303 -4.153 -20.984 1.00 90.69 93 LYS A CA 1
ATOM 743 C C . LYS A 1 93 ? 21.249 -3.079 -22.070 1.00 90.69 93 LYS A C 1
ATOM 745 O O . LYS A 1 93 ? 22.260 -2.462 -22.391 1.00 90.69 93 LYS A O 1
ATOM 750 N N . THR A 1 94 ? 20.049 -2.851 -22.602 1.00 94.00 94 THR A N 1
ATOM 751 C CA . THR A 1 94 ? 19.788 -1.827 -23.626 1.00 94.00 94 THR A CA 1
ATOM 752 C C . THR A 1 94 ? 18.533 -1.010 -23.325 1.00 94.00 94 THR A C 1
ATOM 754 O O . THR A 1 94 ? 17.936 -0.463 -24.244 1.00 94.00 94 THR A O 1
ATOM 757 N N . TYR A 1 95 ? 18.067 -0.983 -22.070 1.00 90.94 95 TYR A N 1
ATOM 758 C CA . TYR A 1 95 ? 16.774 -0.374 -21.732 1.00 90.94 95 TYR A CA 1
ATOM 759 C C . TYR A 1 95 ? 16.716 1.118 -22.093 1.00 90.94 95 TYR A C 1
ATOM 761 O O . TYR A 1 95 ? 15.689 1.536 -22.603 1.00 90.94 95 TYR A O 1
ATOM 769 N N . ASP A 1 96 ? 17.823 1.857 -21.973 1.00 93.69 96 ASP A N 1
ATOM 770 C CA . ASP A 1 96 ? 17.949 3.259 -22.418 1.00 93.69 96 ASP A CA 1
ATOM 771 C C . ASP A 1 96 ? 18.803 3.396 -23.696 1.00 93.69 96 ASP A C 1
ATOM 773 O O . ASP A 1 96 ? 19.381 4.441 -23.982 1.00 93.69 96 ASP A O 1
ATOM 777 N N . GLY A 1 97 ? 18.918 2.315 -24.469 1.00 93.50 97 GLY A N 1
ATOM 778 C CA . GLY A 1 97 ? 19.791 2.221 -25.635 1.00 93.50 97 GLY A CA 1
ATOM 779 C C . GLY A 1 97 ? 21.062 1.415 -25.364 1.00 93.50 97 GLY A C 1
ATOM 780 O O . GLY A 1 97 ? 21.416 1.091 -24.229 1.00 93.50 97 GLY A O 1
ATOM 781 N N . LYS A 1 98 ? 21.732 1.004 -26.441 1.00 94.62 98 LYS A N 1
ATOM 782 C CA . LYS A 1 98 ? 22.980 0.232 -26.369 1.00 94.62 98 LYS A CA 1
ATOM 783 C C . LYS A 1 98 ? 24.158 1.103 -25.922 1.00 94.62 98 LYS A C 1
ATOM 785 O O . LYS A 1 98 ? 24.288 2.245 -26.350 1.00 94.62 98 LYS A O 1
ATOM 790 N N . ILE A 1 99 ? 25.068 0.518 -25.141 1.00 92.75 99 ILE A N 1
ATOM 791 C CA . ILE A 1 99 ? 26.382 1.115 -24.861 1.00 92.75 99 ILE A CA 1
ATOM 792 C C . ILE A 1 99 ? 27.176 1.200 -26.178 1.00 92.75 99 ILE A C 1
ATOM 794 O O . ILE A 1 99 ? 27.149 0.267 -26.989 1.00 92.75 99 ILE A O 1
ATOM 798 N N . PHE A 1 100 ? 27.875 2.319 -26.395 1.00 90.62 100 PHE A N 1
ATOM 799 C CA . PHE A 1 100 ? 28.696 2.558 -27.587 1.00 90.62 100 PHE A CA 1
ATOM 800 C C . PHE A 1 100 ? 29.691 1.400 -27.828 1.00 90.62 100 PHE A C 1
ATOM 802 O O . PHE A 1 100 ? 30.290 0.924 -26.862 1.00 90.62 100 PHE A O 1
ATOM 809 N N . PRO A 1 101 ? 29.893 0.924 -29.078 1.00 89.44 101 PRO A N 1
ATOM 810 C CA . PRO A 1 101 ? 29.486 1.500 -30.371 1.00 89.44 101 PRO A CA 1
ATOM 811 C C . PRO A 1 101 ? 28.042 1.214 -30.803 1.00 89.44 101 PRO A C 1
ATOM 813 O O . PRO A 1 101 ? 27.626 1.647 -31.879 1.00 89.44 101 PRO A O 1
ATOM 816 N N . GLY A 1 102 ? 27.264 0.491 -29.994 1.00 86.50 102 GLY A N 1
ATOM 817 C CA . GLY A 1 102 ? 25.853 0.270 -30.282 1.00 86.50 102 GLY A CA 1
ATOM 818 C C . GLY A 1 102 ? 25.049 1.575 -30.249 1.00 86.50 102 GLY A C 1
ATOM 819 O O . GLY A 1 102 ? 25.355 2.487 -29.487 1.00 86.50 102 GLY A O 1
ATOM 820 N N . LYS A 1 103 ? 24.005 1.654 -31.079 1.00 87.25 103 LYS A N 1
ATOM 821 C CA . LYS A 1 103 ? 23.006 2.732 -31.077 1.00 87.25 103 LYS A CA 1
ATOM 822 C C . LYS A 1 103 ? 21.597 2.139 -31.108 1.00 87.25 103 LYS A C 1
ATOM 824 O O . LYS A 1 103 ? 21.408 1.038 -31.635 1.00 87.25 103 LYS A O 1
ATOM 829 N N . GLY A 1 104 ? 20.634 2.882 -30.567 1.00 88.50 104 GLY A N 1
ATOM 830 C CA . GLY A 1 104 ? 19.222 2.502 -30.508 1.00 88.50 104 GLY A CA 1
ATOM 831 C C . GLY A 1 104 ? 18.922 1.343 -29.549 1.00 88.50 104 GLY A C 1
ATOM 832 O O . GLY A 1 104 ? 19.806 0.848 -28.839 1.00 88.50 104 GLY A O 1
ATOM 833 N N . GLY A 1 105 ? 17.676 0.870 -29.575 1.00 88.44 105 GLY A N 1
ATOM 834 C CA . GLY A 1 105 ? 17.192 -0.256 -28.765 1.00 88.44 105 GLY A CA 1
ATOM 835 C C . GLY A 1 105 ? 16.603 0.145 -27.412 1.00 88.44 105 GLY A C 1
ATOM 836 O O . GLY A 1 105 ? 16.312 -0.741 -26.606 1.00 88.44 105 GLY A O 1
ATOM 837 N N . GLU A 1 106 ? 16.435 1.447 -27.185 1.00 93.94 106 GLU A N 1
ATOM 838 C CA . GLU A 1 106 ? 15.766 2.032 -26.035 1.00 93.94 106 GLU A CA 1
ATOM 839 C C . GLU A 1 106 ? 14.317 1.549 -25.922 1.00 93.94 106 GLU A C 1
ATOM 841 O O . GLU A 1 106 ? 13.582 1.399 -26.901 1.00 93.94 106 GLU A O 1
ATOM 846 N N . LYS A 1 107 ? 13.911 1.266 -24.691 1.00 93.00 107 LYS A N 1
ATOM 847 C CA . LYS A 1 107 ? 12.539 0.961 -24.315 1.00 93.00 107 LYS A CA 1
ATOM 848 C C . LYS A 1 107 ? 11.902 2.236 -23.784 1.00 93.00 107 LYS A C 1
ATOM 850 O O . LYS A 1 107 ? 12.570 3.103 -23.234 1.00 93.00 107 LYS A O 1
ATOM 855 N N . GLN A 1 108 ? 10.589 2.325 -23.922 1.00 92.12 108 GLN A N 1
ATOM 856 C CA . GLN A 1 108 ? 9.806 3.403 -23.335 1.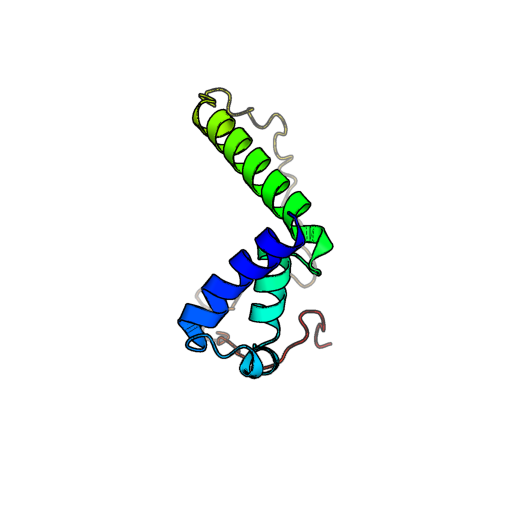00 92.12 108 GLN A CA 1
ATOM 857 C C . GLN A 1 108 ? 9.014 2.876 -22.145 1.00 92.12 108 GLN A C 1
ATOM 859 O O . GLN A 1 108 ? 8.710 1.682 -22.058 1.00 92.12 108 GLN A O 1
ATOM 864 N N . TRP A 1 109 ? 8.673 3.781 -21.233 1.00 90.06 109 TRP A N 1
ATOM 865 C CA . TRP A 1 109 ? 7.727 3.486 -20.169 1.00 90.06 109 TRP A CA 1
ATOM 866 C C . TRP A 1 109 ? 6.389 3.066 -20.774 1.00 90.06 109 TRP A C 1
ATOM 868 O O . TRP A 1 109 ? 5.844 3.749 -21.637 1.00 90.06 109 TRP A O 1
ATOM 878 N N . ILE A 1 110 ? 5.859 1.939 -20.306 1.00 85.06 110 ILE A N 1
ATOM 879 C CA . ILE A 1 110 ? 4.518 1.481 -20.659 1.00 85.06 110 ILE A CA 1
ATOM 880 C C . ILE A 1 110 ? 3.661 1.621 -19.407 1.00 85.06 110 ILE A C 1
ATOM 882 O O . ILE A 1 110 ? 3.747 0.799 -18.495 1.00 85.06 110 ILE A O 1
ATOM 886 N N . CYS A 1 111 ? 2.833 2.659 -19.374 1.00 83.31 111 CYS A N 1
ATOM 887 C CA . CYS A 1 111 ? 1.813 2.840 -18.349 1.00 83.31 111 CYS A CA 1
ATOM 888 C C . CYS A 1 111 ? 0.524 2.179 -18.846 1.00 83.31 111 CYS A C 1
ATOM 890 O O . CYS A 1 111 ? 0.032 2.530 -19.917 1.00 83.31 111 CYS A O 1
ATOM 892 N N . LYS A 1 112 ? -0.000 1.196 -18.109 1.00 77.12 112 LYS A N 1
ATOM 893 C CA . LYS A 1 112 ? -1.302 0.582 -18.403 1.00 77.12 112 LYS A CA 1
ATOM 894 C C . LYS A 1 112 ? -2.233 0.783 -17.218 1.00 77.12 112 LYS A C 1
ATOM 896 O O . LYS A 1 112 ? -1.819 0.563 -16.084 1.00 77.12 112 LYS A O 1
ATOM 901 N N . ASP A 1 113 ? -3.487 1.097 -17.512 1.00 64.56 113 ASP A N 1
ATOM 902 C CA . ASP A 1 113 ? -4.507 1.398 -16.501 1.00 64.56 113 ASP A CA 1
ATOM 903 C C . ASP A 1 113 ? -4.999 0.156 -15.742 1.00 64.56 113 ASP A C 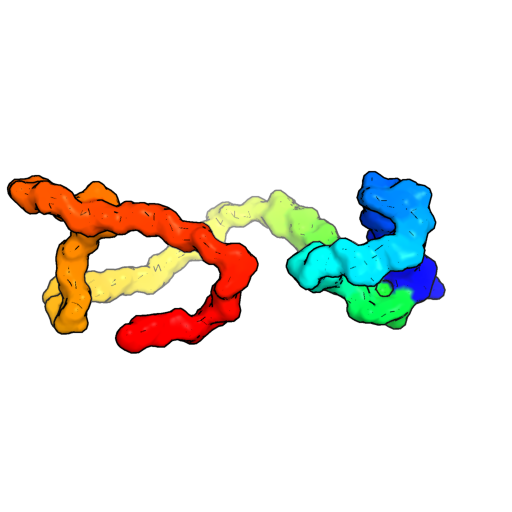1
ATOM 905 O O . ASP A 1 113 ? -5.619 0.265 -14.689 1.00 64.56 113 ASP A O 1
ATOM 909 N N . THR A 1 114 ? -4.756 -1.050 -16.264 1.00 54.53 114 THR A N 1
ATOM 910 C CA . THR A 1 114 ? -5.171 -2.298 -15.611 1.00 54.53 114 THR A CA 1
ATOM 911 C C . THR A 1 114 ? -4.208 -3.425 -15.981 1.00 54.53 114 THR A C 1
ATOM 913 O O . THR A 1 114 ? -4.282 -4.010 -17.061 1.00 54.53 114 THR A O 1
ATOM 916 N N . ILE A 1 115 ? -3.264 -3.728 -15.091 1.00 60.62 115 ILE A N 1
ATOM 917 C CA . ILE A 1 115 ? -2.462 -4.955 -15.131 1.00 60.62 115 ILE A CA 1
ATOM 918 C C . ILE A 1 115 ? -2.642 -5.635 -13.778 1.00 60.62 115 ILE A C 1
ATOM 920 O O . ILE A 1 115 ? -2.324 -5.052 -12.746 1.00 60.62 115 ILE A O 1
ATOM 924 N N . ILE A 1 116 ? -3.095 -6.889 -13.773 1.00 54.22 116 ILE A N 1
ATOM 925 C CA . ILE A 1 116 ? -2.855 -7.769 -12.627 1.00 54.22 116 ILE A CA 1
ATOM 926 C C . ILE A 1 116 ? -1.347 -8.035 -12.629 1.00 54.22 116 ILE A C 1
ATOM 928 O O . ILE A 1 116 ? -0.837 -8.724 -13.517 1.00 54.22 116 ILE A O 1
ATOM 932 N N . HIS A 1 117 ? -0.612 -7.421 -11.700 1.00 51.16 117 HIS A N 1
ATOM 933 C CA . HIS A 1 117 ? 0.826 -7.645 -11.563 1.00 51.16 117 HIS A CA 1
ATOM 934 C C . HIS A 1 117 ? 1.074 -9.139 -11.305 1.00 51.16 117 HIS A C 1
ATOM 936 O O . HIS A 1 117 ? 0.742 -9.646 -10.238 1.00 51.16 117 HIS A O 1
ATOM 942 N N . GLY A 1 118 ? 1.616 -9.855 -12.296 1.00 47.88 118 GLY A N 1
ATOM 943 C CA . GLY A 1 118 ? 1.881 -11.293 -12.175 1.00 47.88 118 GLY A CA 1
ATOM 944 C C . GLY A 1 118 ? 1.867 -12.100 -13.474 1.00 47.88 118 GLY A C 1
ATOM 945 O O . GLY A 1 118 ? 2.405 -13.201 -13.484 1.00 47.88 118 GLY A O 1
ATOM 946 N N . HIS A 1 119 ? 1.331 -11.581 -14.583 1.00 37.94 119 HIS A N 1
ATOM 947 C CA . HIS A 1 119 ? 1.468 -12.261 -15.876 1.00 37.94 119 HIS A CA 1
ATOM 948 C C . HIS A 1 119 ? 2.762 -11.848 -16.583 1.00 37.94 119 HIS A C 1
ATOM 950 O O . HIS A 1 119 ? 2.871 -10.764 -17.157 1.00 37.94 119 HIS A O 1
ATOM 956 N N . THR A 1 120 ? 3.751 -12.739 -16.560 1.00 38.28 120 THR A N 1
ATOM 957 C CA . THR A 1 120 ? 4.812 -12.763 -17.568 1.00 38.28 120 THR A CA 1
ATOM 958 C C . THR A 1 120 ? 4.166 -13.070 -18.914 1.00 38.28 120 THR A C 1
ATOM 960 O O . THR A 1 120 ? 3.642 -14.167 -19.108 1.00 38.28 120 THR A O 1
ATOM 963 N N . ASN A 1 121 ? 4.174 -12.102 -19.831 1.00 39.56 121 ASN A N 1
ATOM 964 C CA . ASN A 1 121 ? 3.899 -12.388 -21.235 1.00 39.56 121 ASN A CA 1
ATOM 965 C C . ASN A 1 121 ? 4.984 -13.360 -21.720 1.00 39.56 121 ASN A C 1
ATOM 967 O O . ASN A 1 121 ? 6.169 -13.028 -21.633 1.00 39.56 121 ASN A O 1
ATOM 971 N N . GLY A 1 122 ? 4.557 -14.558 -22.127 1.00 33.69 122 GLY A N 1
ATOM 972 C CA . GLY A 1 122 ? 5.394 -15.527 -22.834 1.00 33.69 122 GLY A CA 1
ATOM 973 C C . GLY A 1 122 ? 5.837 -15.015 -24.195 1.00 33.69 122 GLY A C 1
ATOM 974 O O . GLY A 1 122 ? 5.140 -14.131 -24.749 1.00 33.69 122 GLY A O 1
#